Protein AF-A0A4Z2FHJ2-F1 (afdb_monomer_lite)

Radius of gyration: 17.01 Å; chains: 1; bounding box: 65×27×34 Å

Foldseek 3Di:
DQEVCQQQNDADLVVLRARPGHPDVVVNVVSLVVVLVVLVPDPDPAAEAEYAAACADPDDSGHRVSCVPRPVVSCVVSVHQEYEYHSPQDWDWDDDPVDPDGYTYGYDDDDPPDDDDDDDDD

pLDDT: mean 73.6, std 20.4, range [28.83, 95.5]

Sequence (122 aa):
MLDTILLCGNSNDFVDEKPRGPLRALDANRQLAWLQERLARSKADFLLVAGHYPVWSVSEHGPTHCLLRRLRPLLIKHNATAYLCGHDHNLQKVFSAADSWAGLTATIRVMEDGREEEGRRG

Structure (mmCIF, N/CA/C/O backbone):
data_AF-A0A4Z2FHJ2-F1
#
_entry.id   AF-A0A4Z2FHJ2-F1
#
loop_
_atom_site.group_PDB
_atom_site.id
_atom_site.type_symbol
_atom_site.label_atom_id
_atom_site.label_alt_id
_atom_site.label_comp_id
_atom_site.label_asym_id
_atom_site.label_entity_id
_atom_site.label_seq_id
_atom_site.pdbx_PDB_ins_code
_atom_site.Cartn_x
_atom_site.Cartn_y
_atom_site.Cartn_z
_atom_site.occupancy
_atom_site.B_iso_or_equiv
_atom_site.auth_seq_id
_atom_site.auth_comp_id
_atom_site.auth_asym_id
_atom_site.auth_atom_id
_atom_site.pdbx_PDB_model_num
ATOM 1 N N . MET A 1 1 ? 1.305 -11.204 2.336 1.00 70.81 1 MET A N 1
ATOM 2 C CA . MET A 1 1 ? 1.988 -9.923 2.048 1.00 70.81 1 MET A CA 1
ATOM 3 C C . MET A 1 1 ? 1.432 -9.395 0.733 1.00 70.81 1 MET A C 1
ATOM 5 O O . MET A 1 1 ? 1.062 -10.226 -0.087 1.00 70.81 1 MET A O 1
ATOM 9 N N . LEU A 1 2 ? 1.275 -8.079 0.567 1.00 89.69 2 LEU A N 1
ATOM 10 C CA . LEU A 1 2 ? 0.720 -7.505 -0.661 1.00 89.69 2 LEU A CA 1
ATOM 11 C C . LEU A 1 2 ? 1.768 -7.561 -1.776 1.00 89.69 2 LEU A C 1
ATOM 13 O O . LEU A 1 2 ? 2.819 -6.936 -1.658 1.00 89.69 2 LEU A O 1
ATOM 17 N N . ASP A 1 3 ? 1.477 -8.270 -2.860 1.00 90.19 3 ASP A N 1
ATOM 18 C CA . ASP A 1 3 ? 2.353 -8.306 -4.027 1.00 90.19 3 ASP A CA 1
ATOM 19 C C . ASP A 1 3 ? 2.123 -7.056 -4.888 1.00 90.19 3 ASP A C 1
ATOM 21 O O . ASP A 1 3 ? 1.183 -6.969 -5.685 1.00 90.19 3 ASP A O 1
ATOM 25 N N . THR A 1 4 ? 2.972 -6.048 -4.697 1.00 88.25 4 THR A N 1
ATOM 26 C CA . THR A 1 4 ? 2.886 -4.781 -5.429 1.00 88.25 4 THR A CA 1
ATOM 27 C C . THR A 1 4 ? 3.345 -4.901 -6.883 1.00 88.25 4 THR A C 1
ATOM 29 O O . THR A 1 4 ? 2.903 -4.094 -7.701 1.00 88.25 4 THR A O 1
ATOM 32 N N . ILE A 1 5 ? 4.144 -5.918 -7.227 1.00 88.38 5 ILE A N 1
ATOM 33 C CA . ILE A 1 5 ? 4.559 -6.219 -8.606 1.00 88.38 5 ILE A CA 1
ATOM 34 C C . ILE A 1 5 ? 3.368 -6.789 -9.373 1.00 88.38 5 ILE A C 1
ATOM 36 O O . ILE A 1 5 ? 3.048 -6.328 -10.468 1.00 88.38 5 ILE A O 1
ATOM 40 N N . LEU A 1 6 ? 2.614 -7.706 -8.764 1.00 90.31 6 LEU A N 1
ATOM 41 C CA . LEU A 1 6 ? 1.356 -8.191 -9.332 1.00 90.31 6 LEU A CA 1
ATOM 42 C C . LEU A 1 6 ? 0.342 -7.051 -9.521 1.00 90.31 6 LEU A C 1
ATOM 44 O O . LEU A 1 6 ? -0.404 -7.047 -10.498 1.00 90.31 6 LEU A O 1
ATOM 48 N N . LEU A 1 7 ? 0.297 -6.070 -8.609 1.00 88.25 7 LEU A N 1
ATOM 49 C CA . LEU A 1 7 ? -0.642 -4.945 -8.707 1.00 88.25 7 LEU A CA 1
ATOM 50 C C . LEU A 1 7 ? -0.271 -3.907 -9.763 1.00 88.25 7 LEU A C 1
ATOM 52 O O . LEU A 1 7 ? -1.178 -3.347 -10.388 1.00 88.25 7 LEU A O 1
ATOM 56 N N . CYS A 1 8 ? 1.016 -3.604 -9.905 1.00 88.12 8 CYS A N 1
ATOM 57 C CA . CYS A 1 8 ? 1.476 -2.434 -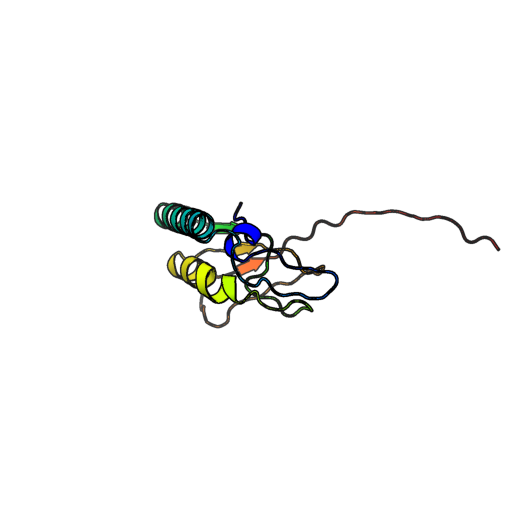10.646 1.00 88.12 8 CYS A CA 1
ATOM 58 C C . CYS A 1 8 ? 2.389 -2.759 -11.824 1.00 88.12 8 CYS A C 1
ATOM 60 O O . CYS A 1 8 ? 2.639 -1.868 -12.631 1.00 88.12 8 CYS A O 1
ATOM 62 N N . GLY A 1 9 ? 2.786 -4.018 -11.985 1.00 85.94 9 GLY A N 1
ATOM 63 C CA . GLY A 1 9 ? 3.795 -4.436 -12.947 1.00 85.94 9 GLY A CA 1
ATOM 64 C C . GLY A 1 9 ? 5.190 -4.387 -12.347 1.00 85.94 9 GLY A C 1
ATOM 65 O O . GLY A 1 9 ? 5.384 -3.863 -11.253 1.00 85.94 9 GLY A O 1
ATOM 66 N N . ASN A 1 10 ? 6.146 -4.945 -13.082 1.00 82.69 10 ASN A N 1
ATOM 67 C CA . ASN A 1 10 ? 7.548 -4.885 -12.704 1.00 82.69 10 ASN A CA 1
ATOM 68 C C . ASN A 1 10 ? 8.138 -3.501 -13.025 1.00 82.69 10 ASN A C 1
ATOM 70 O O . ASN A 1 10 ? 7.712 -2.854 -13.987 1.00 82.69 10 ASN A O 1
ATOM 74 N N . SER A 1 11 ? 9.103 -3.080 -12.220 1.00 76.19 11 SER A N 1
ATOM 75 C CA . SER A 1 11 ? 10.018 -1.965 -12.469 1.00 76.19 11 SER A CA 1
ATOM 76 C C . SER A 1 11 ? 11.369 -2.535 -12.880 1.00 76.19 11 SER A C 1
ATOM 78 O O . SER A 1 11 ? 11.682 -3.688 -12.585 1.00 76.19 11 SER A O 1
ATOM 80 N N . ASN A 1 12 ? 12.169 -1.742 -13.584 1.00 71.06 12 ASN A N 1
ATOM 81 C CA . ASN A 1 12 ? 13.581 -2.050 -13.747 1.00 71.06 12 ASN A CA 1
ATOM 82 C C . ASN A 1 12 ? 14.391 -1.007 -12.985 1.00 71.06 12 ASN A C 1
ATOM 84 O O . ASN A 1 12 ? 14.554 0.127 -13.439 1.00 71.06 12 ASN A O 1
ATOM 88 N N . ASP A 1 13 ? 14.883 -1.435 -11.831 1.00 64.56 13 ASP A N 1
ATOM 89 C CA . ASP A 1 13 ? 15.542 -0.598 -10.833 1.00 64.56 13 ASP A CA 1
ATOM 90 C C . ASP A 1 13 ? 16.917 -0.109 -11.327 1.00 64.56 13 ASP A C 1
ATOM 92 O O . ASP A 1 13 ? 17.414 0.911 -10.869 1.00 64.56 13 ASP A O 1
ATOM 96 N N . PHE A 1 14 ? 17.508 -0.766 -12.335 1.00 62.94 14 PHE A N 1
ATOM 97 C CA . PHE A 1 14 ? 18.779 -0.345 -12.940 1.00 62.94 14 PHE A CA 1
ATOM 98 C C . PHE A 1 14 ? 18.641 0.814 -13.938 1.00 62.94 14 PHE A C 1
ATOM 100 O O . PHE A 1 14 ? 19.649 1.373 -14.367 1.00 62.94 14 PHE A O 1
ATOM 107 N N . VAL A 1 15 ? 17.416 1.139 -14.362 1.00 63.81 15 VAL A N 1
ATOM 108 C CA . VAL A 1 15 ? 17.138 2.197 -15.353 1.00 63.81 15 VAL A CA 1
ATOM 109 C C . VAL A 1 15 ? 16.012 3.138 -14.914 1.00 63.81 15 VAL A C 1
ATOM 111 O O . VAL A 1 15 ? 15.447 3.841 -15.751 1.00 63.81 15 VAL A O 1
ATOM 114 N N . ASP A 1 16 ? 15.654 3.126 -13.626 1.00 64.62 16 ASP A N 1
ATOM 115 C CA . ASP A 1 16 ? 14.570 3.936 -13.050 1.00 64.62 16 ASP A CA 1
ATOM 116 C C . ASP A 1 16 ? 13.215 3.780 -13.768 1.00 64.62 16 ASP A C 1
ATOM 118 O O . ASP A 1 16 ? 12.395 4.706 -13.841 1.00 64.62 16 ASP A O 1
ATOM 122 N N . GLU A 1 17 ? 12.946 2.598 -14.332 1.00 73.44 17 GLU A N 1
ATOM 123 C CA . GLU A 1 17 ? 11.710 2.373 -15.073 1.00 73.44 17 GLU A CA 1
ATOM 124 C C 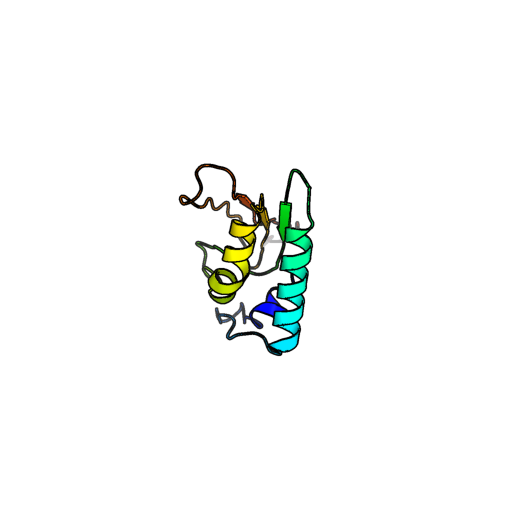. GLU A 1 17 ? 10.527 2.191 -14.121 1.00 73.44 17 GLU A C 1
ATOM 126 O O . GLU A 1 17 ? 10.441 1.224 -13.361 1.00 73.44 17 GLU A O 1
ATOM 131 N N . LYS A 1 18 ? 9.548 3.094 -14.229 1.00 73.75 18 LYS A N 1
ATOM 132 C CA . LYS A 1 18 ? 8.317 3.014 -13.442 1.00 73.75 18 LYS A CA 1
ATOM 133 C C . LYS A 1 18 ? 7.402 1.882 -13.930 1.00 73.75 18 LYS A C 1
ATOM 135 O O . LYS A 1 18 ? 7.230 1.716 -15.141 1.00 73.75 18 LYS A O 1
ATOM 140 N N . PRO A 1 19 ? 6.703 1.185 -13.014 1.00 81.31 19 PRO A N 1
ATOM 141 C CA . PRO A 1 19 ? 5.755 0.144 -13.388 1.00 81.31 19 PRO A CA 1
ATOM 142 C C . PRO A 1 19 ? 4.654 0.671 -14.319 1.00 81.31 19 PRO A C 1
ATOM 144 O O . PRO A 1 19 ? 3.955 1.640 -13.999 1.00 81.31 19 PRO A O 1
ATOM 147 N N . ARG A 1 20 ? 4.472 0.016 -15.474 1.00 80.88 20 ARG A N 1
ATOM 148 C CA . ARG A 1 20 ? 3.497 0.422 -16.508 1.00 80.88 20 ARG A CA 1
ATOM 149 C C . ARG A 1 20 ? 2.083 -0.130 -16.283 1.00 80.88 20 ARG A C 1
ATOM 151 O O . ARG A 1 20 ? 1.161 0.231 -17.011 1.00 80.88 20 ARG A O 1
ATOM 158 N N . GLY A 1 21 ? 1.893 -0.976 -15.273 1.00 83.00 21 GLY A N 1
ATOM 159 C CA . GLY A 1 21 ? 0.631 -1.646 -14.968 1.00 83.00 21 GLY A CA 1
ATOM 160 C C . GLY A 1 21 ? 0.783 -3.164 -14.824 1.00 83.00 21 GLY A C 1
ATOM 161 O O . GLY A 1 21 ? 1.805 -3.734 -15.204 1.00 83.00 21 GLY A O 1
ATOM 162 N N . PRO A 1 22 ? -0.231 -3.841 -14.261 1.00 89.06 22 PRO A N 1
ATOM 163 C CA . PRO A 1 22 ? -0.168 -5.274 -14.001 1.00 89.06 22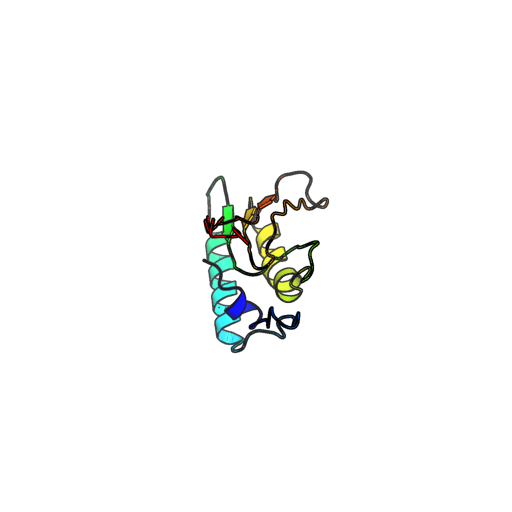 PRO A CA 1
ATOM 164 C C . PRO A 1 22 ? -0.098 -6.088 -15.299 1.00 89.06 22 PRO A C 1
ATOM 166 O O . PRO A 1 22 ? -0.860 -5.831 -16.229 1.00 89.06 22 PRO A O 1
ATOM 169 N N . LEU A 1 23 ? 0.726 -7.145 -15.314 1.00 85.75 23 LEU A N 1
ATOM 170 C CA . LEU A 1 23 ? 0.784 -8.110 -16.427 1.00 85.75 23 LEU A CA 1
ATOM 171 C C . LEU A 1 23 ? -0.581 -8.764 -16.688 1.00 85.75 23 LEU A C 1
ATOM 173 O O . LEU A 1 23 ? -0.959 -9.016 -17.829 1.00 85.75 23 LEU A O 1
ATOM 177 N N . ARG A 1 24 ? -1.335 -9.037 -15.615 1.00 90.06 24 ARG A N 1
ATOM 178 C CA . ARG A 1 24 ? -2.679 -9.620 -15.666 1.00 90.06 24 ARG A CA 1
ATOM 179 C C . ARG A 1 24 ? -3.621 -8.826 -14.772 1.00 90.06 24 ARG A C 1
ATOM 181 O O . ARG A 1 24 ? -3.634 -8.986 -13.553 1.00 90.06 24 ARG A O 1
ATOM 188 N N . ALA A 1 25 ? -4.458 -7.992 -15.389 1.00 88.94 25 ALA A N 1
ATOM 189 C CA . ALA A 1 25 ? -5.413 -7.150 -14.667 1.00 88.94 25 ALA A CA 1
ATOM 190 C C . ALA A 1 25 ? -6.382 -7.958 -13.781 1.00 88.94 25 ALA A C 1
ATOM 192 O O . ALA A 1 25 ? -6.751 -7.501 -12.701 1.00 88.94 25 ALA A O 1
ATOM 193 N N . LEU A 1 26 ? -6.762 -9.170 -14.205 1.00 92.25 26 LEU A N 1
ATOM 194 C CA . LEU A 1 26 ? -7.643 -10.052 -13.435 1.00 92.25 26 LEU A CA 1
ATOM 195 C C . LEU A 1 26 ? -7.036 -10.424 -12.077 1.00 92.25 26 LEU A C 1
ATOM 197 O O . LEU A 1 26 ? -7.701 -10.287 -11.052 1.00 92.25 26 LEU A O 1
ATOM 201 N N . ASP A 1 27 ? -5.775 -10.851 -12.059 1.00 93.25 27 ASP A N 1
ATOM 202 C CA . ASP A 1 27 ? -5.101 -11.278 -10.830 1.00 93.25 27 ASP A CA 1
ATOM 203 C C . ASP A 1 27 ? -4.822 -10.076 -9.921 1.00 93.25 27 ASP A C 1
ATOM 205 O O . ASP A 1 27 ? -5.076 -10.123 -8.716 1.00 93.25 27 ASP A O 1
ATOM 209 N N . ALA A 1 28 ? -4.441 -8.942 -10.515 1.00 91.75 28 ALA A N 1
ATOM 210 C CA . ALA A 1 28 ? -4.292 -7.684 -9.796 1.00 91.75 28 ALA A CA 1
ATOM 211 C C . ALA A 1 28 ? -5.605 -7.216 -9.141 1.00 91.75 28 ALA A C 1
ATOM 213 O O . ALA A 1 28 ? -5.591 -6.664 -8.041 1.00 91.75 28 ALA A O 1
ATOM 214 N N . ASN A 1 29 ? -6.748 -7.400 -9.804 1.00 92.69 29 ASN A N 1
ATOM 215 C CA . ASN A 1 29 ? -8.056 -7.059 -9.244 1.00 92.69 29 ASN A CA 1
ATOM 216 C C . ASN A 1 29 ? -8.490 -8.047 -8.159 1.00 92.69 29 ASN A C 1
ATOM 218 O O . ASN A 1 29 ? -9.032 -7.618 -7.144 1.00 92.69 29 ASN A O 1
ATOM 222 N N . ARG A 1 30 ? -8.198 -9.342 -8.321 1.00 95.19 30 ARG A N 1
ATOM 223 C CA . ARG A 1 30 ? -8.451 -10.358 -7.288 1.00 95.19 30 ARG A CA 1
ATOM 224 C C . ARG A 1 30 ? -7.689 -10.058 -6.003 1.00 95.19 30 ARG A C 1
ATOM 226 O O . ARG A 1 30 ? -8.291 -10.077 -4.934 1.00 95.19 30 ARG A O 1
ATOM 233 N N . GLN A 1 31 ? -6.403 -9.718 -6.098 1.00 94.44 31 GLN A N 1
ATOM 234 C CA . GLN A 1 31 ? -5.612 -9.358 -4.920 1.00 94.44 31 GLN A CA 1
ATOM 235 C C . GLN A 1 31 ? -6.137 -8.079 -4.246 1.00 94.44 31 GLN A C 1
ATOM 237 O O . GLN A 1 31 ? -6.182 -8.008 -3.019 1.00 94.44 31 GLN A O 1
ATOM 242 N N . LEU A 1 32 ? -6.573 -7.082 -5.024 1.00 93.06 32 LEU A N 1
ATOM 243 C CA . LEU A 1 32 ? -7.137 -5.851 -4.466 1.00 93.06 32 LEU A CA 1
ATOM 244 C C . LEU A 1 32 ? -8.480 -6.100 -3.759 1.00 93.06 32 LEU A C 1
ATOM 246 O O . LEU A 1 32 ? -8.697 -5.586 -2.663 1.00 93.06 32 LEU A O 1
ATOM 250 N N . ALA A 1 33 ? -9.351 -6.922 -4.350 1.00 95.06 33 ALA A N 1
ATOM 251 C CA . ALA A 1 33 ? -10.617 -7.322 -3.742 1.00 95.06 33 ALA A CA 1
ATOM 252 C C . ALA A 1 33 ? -10.393 -8.122 -2.450 1.00 95.06 33 ALA A C 1
ATOM 254 O O . ALA A 1 33 ? -11.025 -7.836 -1.434 1.00 95.06 33 ALA A O 1
ATOM 255 N N . TRP A 1 34 ? -9.438 -9.059 -2.467 1.00 95.50 34 TRP A N 1
ATOM 256 C CA . TRP A 1 34 ? -9.006 -9.782 -1.273 1.00 95.50 34 TRP A CA 1
ATOM 257 C C . TRP A 1 34 ? -8.541 -8.814 -0.181 1.00 95.50 34 TRP A C 1
ATOM 259 O O . TRP A 1 34 ? -9.033 -8.884 0.942 1.00 95.50 34 TRP A O 1
ATOM 269 N N . LEU A 1 35 ? -7.660 -7.859 -0.500 1.00 94.81 35 LEU A N 1
ATOM 270 C CA . LEU A 1 35 ? -7.171 -6.884 0.478 1.00 94.81 35 LEU A CA 1
ATOM 271 C C . LEU A 1 35 ? -8.320 -6.067 1.081 1.00 94.81 35 LEU A C 1
ATOM 273 O O . LEU A 1 35 ? -8.398 -5.930 2.300 1.00 94.81 35 LEU A O 1
ATOM 277 N N . GLN A 1 36 ? -9.219 -5.553 0.240 1.00 94.50 36 GLN A N 1
ATOM 278 C CA . GLN A 1 36 ? -10.373 -4.776 0.686 1.00 94.50 36 GLN A CA 1
ATOM 279 C C . GLN A 1 36 ? -11.258 -5.584 1.645 1.00 94.50 36 GLN A C 1
ATOM 281 O O . GLN A 1 36 ? -11.681 -5.065 2.675 1.00 94.50 36 GLN A O 1
ATOM 286 N N . GLU A 1 37 ? -11.508 -6.859 1.347 1.00 95.38 37 GLU A N 1
ATOM 287 C CA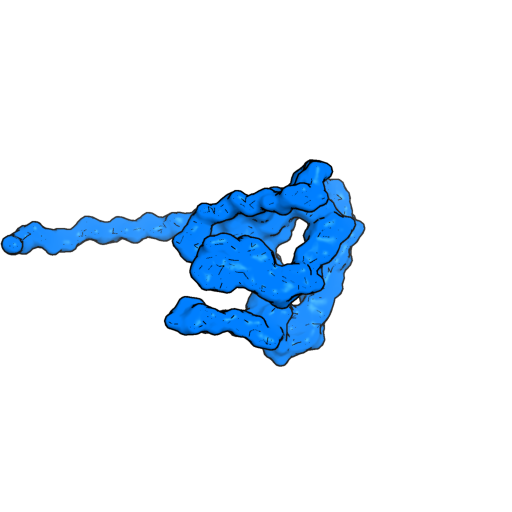 . GLU A 1 37 ? -12.271 -7.741 2.228 1.00 95.38 37 GLU A CA 1
ATOM 288 C C . GLU A 1 37 ? -11.564 -7.963 3.574 1.00 95.38 37 GLU A C 1
ATOM 290 O O . GLU A 1 37 ? -12.199 -7.889 4.629 1.00 95.38 37 GLU A O 1
ATOM 295 N N . ARG A 1 38 ? -10.248 -8.213 3.561 1.00 94.62 38 ARG A N 1
ATOM 296 C CA . ARG A 1 38 ? -9.465 -8.417 4.791 1.00 94.62 38 ARG A CA 1
ATOM 297 C C . ARG A 1 38 ? -9.464 -7.175 5.676 1.00 94.62 38 ARG A C 1
ATOM 299 O O . ARG A 1 38 ? -9.651 -7.307 6.883 1.00 94.62 38 ARG A O 1
ATOM 306 N N . LEU A 1 39 ? -9.297 -5.992 5.085 1.00 92.44 39 LEU A N 1
ATOM 307 C CA . LEU A 1 39 ? -9.338 -4.723 5.811 1.00 92.44 39 LEU A CA 1
ATOM 308 C C . LEU A 1 39 ? -10.740 -4.434 6.365 1.00 92.44 39 LEU A C 1
ATOM 310 O O . LEU A 1 39 ? -10.866 -4.050 7.522 1.00 92.44 39 LEU A O 1
ATOM 314 N N . ALA A 1 40 ? -11.798 -4.688 5.588 1.00 93.62 40 ALA A N 1
ATOM 315 C CA . ALA A 1 40 ? -13.181 -4.459 6.015 1.00 93.62 40 ALA A CA 1
ATOM 316 C C . ALA A 1 40 ? -13.630 -5.365 7.173 1.00 93.62 40 ALA A C 1
ATOM 318 O O . ALA A 1 40 ? -14.470 -4.967 7.976 1.00 93.62 40 ALA A O 1
ATOM 319 N N . ARG A 1 41 ? -13.100 -6.591 7.253 1.00 94.88 41 ARG A N 1
ATOM 320 C CA . ARG A 1 41 ? -13.438 -7.558 8.311 1.00 94.88 41 ARG A CA 1
ATOM 321 C C . ARG A 1 41 ? -12.588 -7.403 9.574 1.00 94.88 41 ARG A C 1
ATOM 323 O O . ARG A 1 41 ? -12.892 -8.047 10.578 1.00 94.88 41 ARG A O 1
ATOM 330 N N . SER A 1 42 ? -11.510 -6.622 9.526 1.00 91.69 42 SER A N 1
ATOM 331 C CA . SER A 1 42 ? -10.593 -6.495 10.656 1.00 91.69 42 SER A CA 1
ATOM 332 C C . SER A 1 42 ? -11.213 -5.690 11.797 1.00 91.69 42 SER A C 1
ATOM 334 O O . SER A 1 42 ? -11.866 -4.675 11.575 1.00 91.69 42 SER A O 1
ATOM 336 N N . LYS A 1 43 ? -10.967 -6.142 13.028 1.00 92.56 43 LYS A N 1
ATOM 337 C CA . LYS A 1 43 ? -11.290 -5.433 14.278 1.00 92.56 43 LYS A CA 1
ATOM 338 C C . LYS A 1 43 ? -10.037 -5.162 15.119 1.00 92.56 43 LYS A C 1
ATOM 340 O O . LYS A 1 43 ? -10.146 -4.947 16.317 1.00 92.56 43 LYS A O 1
ATOM 345 N N . ALA A 1 44 ? -8.857 -5.292 14.514 1.00 90.81 44 ALA A N 1
ATOM 346 C CA . ALA A 1 44 ? -7.593 -5.119 15.213 1.00 90.81 44 ALA A CA 1
ATOM 347 C C . ALA A 1 44 ? -7.379 -3.653 15.604 1.00 90.81 44 ALA A C 1
ATOM 349 O O . ALA A 1 44 ? -7.702 -2.759 14.823 1.00 90.81 44 ALA A O 1
ATOM 350 N N . ASP A 1 45 ? -6.764 -3.427 16.765 1.00 88.75 45 ASP A N 1
ATOM 351 C CA . ASP A 1 45 ? -6.390 -2.083 17.227 1.00 88.75 45 ASP A CA 1
ATOM 352 C C . ASP A 1 45 ? -5.326 -1.438 16.326 1.00 88.75 45 ASP A C 1
ATOM 354 O O . ASP A 1 45 ? -5.271 -0.217 16.187 1.00 88.75 45 ASP A O 1
ATOM 358 N N . PHE A 1 46 ? -4.502 -2.270 15.677 1.00 86.75 46 PHE A N 1
ATOM 359 C CA . PHE A 1 46 ? -3.488 -1.840 14.721 1.00 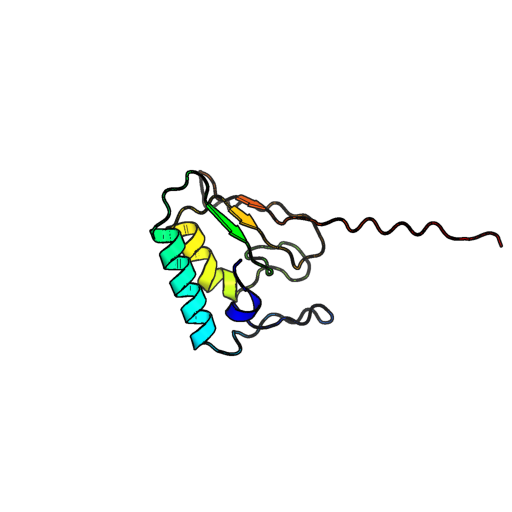86.75 46 PHE A CA 1
ATOM 360 C C . PHE A 1 46 ? -3.603 -2.596 13.398 1.00 86.75 46 PHE A C 1
ATOM 362 O O . PHE A 1 46 ? -3.639 -3.828 13.355 1.00 86.75 46 PHE A O 1
ATOM 369 N N . LEU A 1 47 ? -3.609 -1.844 12.298 1.00 90.19 47 LEU A N 1
ATOM 370 C CA . LEU A 1 47 ? -3.682 -2.357 10.934 1.00 90.19 47 LEU A CA 1
ATOM 371 C C . LEU A 1 47 ? -2.400 -2.018 10.176 1.00 90.19 47 LEU A C 1
ATOM 373 O O . LEU A 1 47 ? -2.188 -0.882 9.756 1.00 90.19 47 LEU A O 1
ATOM 377 N N . LEU A 1 48 ? -1.553 -3.028 9.989 1.00 89.75 48 LEU A N 1
ATOM 378 C CA . LEU A 1 48 ? -0.307 -2.918 9.235 1.00 89.75 48 LEU A CA 1
ATOM 379 C C . LEU A 1 48 ? -0.473 -3.584 7.866 1.00 89.75 48 LEU A C 1
ATOM 381 O O . LEU A 1 48 ? -0.880 -4.743 7.772 1.00 89.75 48 LEU A O 1
ATOM 385 N N . VAL A 1 49 ? -0.132 -2.864 6.802 1.00 91.38 49 VAL A N 1
ATOM 386 C CA . VAL A 1 49 ? -0.105 -3.376 5.428 1.00 91.38 49 VAL A CA 1
ATOM 387 C C . VAL A 1 49 ? 1.326 -3.298 4.920 1.00 91.38 49 VAL A C 1
ATOM 389 O O . VAL A 1 49 ? 1.976 -2.277 5.090 1.00 91.38 49 VAL A O 1
ATOM 392 N N . ALA A 1 50 ? 1.827 -4.357 4.289 1.00 89.75 50 ALA A N 1
ATOM 393 C CA . ALA A 1 50 ? 3.189 -4.390 3.761 1.00 89.75 50 ALA A CA 1
ATOM 394 C C . ALA A 1 50 ? 3.208 -4.830 2.296 1.00 89.75 50 ALA A C 1
ATOM 396 O O . ALA A 1 50 ? 2.504 -5.783 1.938 1.00 89.75 50 ALA A O 1
ATOM 397 N N . GLY A 1 51 ? 4.023 -4.158 1.486 1.00 89.06 51 GLY A N 1
ATOM 398 C CA . GLY A 1 51 ? 4.278 -4.459 0.077 1.00 89.06 51 GLY A CA 1
ATOM 399 C C . GLY A 1 51 ? 5.693 -4.045 -0.331 1.00 89.06 51 GLY A C 1
ATOM 400 O O . GLY A 1 51 ? 6.402 -3.447 0.465 1.00 89.06 51 GLY A O 1
ATOM 401 N N . HIS A 1 52 ? 6.136 -4.374 -1.544 1.00 88.50 52 HIS A N 1
ATOM 402 C CA . HIS A 1 52 ? 7.503 -4.047 -1.968 1.00 88.50 52 HIS A CA 1
ATOM 403 C C . HIS A 1 52 ? 7.635 -2.567 -2.364 1.00 88.50 52 HIS A C 1
ATOM 405 O O . HIS A 1 52 ? 8.472 -1.857 -1.815 1.00 88.50 52 HIS A O 1
ATOM 411 N N . TYR A 1 53 ? 6.753 -2.074 -3.239 1.00 86.62 53 TYR A N 1
ATOM 412 C CA . TYR A 1 53 ? 6.834 -0.711 -3.769 1.00 86.62 53 TYR A CA 1
ATOM 413 C C . TYR A 1 53 ? 6.305 0.366 -2.809 1.00 86.62 53 TYR A C 1
ATOM 415 O O . TYR A 1 53 ? 5.292 0.146 -2.124 1.00 86.62 53 TYR A O 1
ATOM 423 N N . PRO A 1 54 ? 6.915 1.566 -2.804 1.00 83.00 54 PRO A N 1
ATOM 424 C CA . PRO A 1 54 ? 6.471 2.679 -1.984 1.00 83.00 54 PRO A CA 1
ATOM 425 C C . PRO A 1 54 ? 5.191 3.327 -2.526 1.00 83.00 54 PRO A C 1
ATOM 427 O O . PRO A 1 54 ? 5.072 3.648 -3.713 1.00 83.00 54 PRO A O 1
ATOM 430 N N . VAL A 1 55 ? 4.225 3.575 -1.630 1.00 80.75 55 VAL A N 1
ATOM 431 C CA . VAL A 1 55 ? 3.077 4.462 -1.913 1.00 80.75 55 VAL A CA 1
ATOM 432 C C . VAL A 1 55 ? 3.562 5.910 -1.982 1.00 80.75 55 VAL A C 1
ATOM 434 O O . VAL A 1 55 ? 3.183 6.648 -2.889 1.00 80.75 55 VAL A O 1
ATOM 437 N N . TRP A 1 56 ? 4.430 6.285 -1.040 1.00 73.75 56 TRP A N 1
ATOM 438 C CA . TRP A 1 56 ? 5.108 7.571 -0.968 1.00 73.75 56 TRP A CA 1
ATOM 439 C C . TRP A 1 56 ? 6.608 7.335 -0.847 1.00 73.75 56 TRP A C 1
ATOM 441 O O . TRP A 1 56 ? 7.023 6.515 -0.034 1.00 73.75 56 TRP A O 1
ATOM 451 N N . SER A 1 57 ? 7.394 8.079 -1.616 1.00 67.94 57 SER A N 1
ATOM 452 C CA . SER A 1 57 ? 8.841 8.176 -1.449 1.00 67.94 57 SER A CA 1
ATOM 453 C C . SER A 1 57 ? 9.302 9.555 -1.898 1.00 67.94 57 SER A C 1
ATOM 455 O O . SER A 1 57 ? 8.774 10.088 -2.879 1.00 67.94 57 SER A O 1
ATOM 457 N N . VAL A 1 58 ? 10.259 10.129 -1.169 1.00 61.66 58 VAL A N 1
ATOM 458 C CA . VAL A 1 58 ? 10.992 11.342 -1.568 1.00 61.66 58 VAL A CA 1
ATOM 459 C C . VAL A 1 58 ? 12.366 11.019 -2.173 1.00 61.66 58 VAL A C 1
ATOM 461 O O . VAL A 1 58 ? 13.195 11.915 -2.306 1.00 61.66 58 VAL A O 1
ATOM 464 N N . SER A 1 59 ? 12.622 9.752 -2.515 1.00 59.50 59 SER A N 1
ATOM 465 C CA . SER A 1 59 ? 13.884 9.287 -3.102 1.00 59.50 59 SER A CA 1
ATOM 466 C C . SER A 1 59 ? 13.804 9.120 -4.627 1.00 59.50 59 SER A C 1
ATOM 468 O O . SER A 1 59 ? 12.841 9.558 -5.254 1.00 59.50 59 SER A O 1
ATOM 470 N N . GLU A 1 60 ? 14.845 8.531 -5.213 1.00 57.97 60 GLU A N 1
ATOM 471 C CA . GLU A 1 60 ? 15.136 8.446 -6.647 1.00 57.97 60 GLU A CA 1
ATOM 472 C C . GLU A 1 60 ? 13.977 7.886 -7.484 1.00 57.97 60 GLU A C 1
ATOM 474 O O . GLU A 1 60 ? 13.619 8.475 -8.506 1.00 57.97 60 GLU A O 1
ATOM 479 N N . HIS A 1 61 ? 13.286 6.847 -7.005 1.00 59.50 61 HIS A N 1
ATOM 480 C CA . HIS A 1 61 ? 12.156 6.256 -7.731 1.00 59.50 61 HIS A CA 1
ATOM 481 C C . HIS A 1 61 ? 10.832 7.026 -7.539 1.00 59.50 61 HIS A C 1
ATOM 483 O O . HIS A 1 61 ? 9.926 6.982 -8.389 1.00 59.50 61 HIS A O 1
ATOM 489 N N . GLY A 1 62 ? 10.722 7.806 -6.459 1.00 66.31 62 GLY A N 1
ATOM 490 C CA . GLY A 1 62 ? 9.537 8.586 -6.115 1.00 66.31 62 GLY A CA 1
ATOM 491 C C . GLY A 1 62 ? 8.283 7.729 -5.860 1.00 66.31 62 GLY A C 1
ATOM 492 O O . GLY A 1 62 ? 8.348 6.514 -5.679 1.00 66.31 62 GLY A O 1
ATOM 493 N N . PRO A 1 63 ? 7.086 8.337 -5.804 1.00 74.06 63 PRO A N 1
ATOM 494 C CA . PRO A 1 63 ? 5.867 7.600 -5.493 1.00 74.06 63 PRO A CA 1
ATOM 495 C C . PRO A 1 63 ? 5.399 6.708 -6.652 1.00 74.06 63 PRO A C 1
ATOM 497 O O . PRO A 1 63 ? 5.319 7.130 -7.812 1.00 74.06 63 PRO A O 1
ATOM 500 N N . THR A 1 64 ? 4.949 5.494 -6.322 1.00 82.56 64 THR A N 1
ATOM 501 C CA . THR A 1 64 ? 4.354 4.580 -7.304 1.00 82.56 64 THR A CA 1
ATOM 502 C C . THR A 1 64 ? 2.921 5.009 -7.629 1.00 82.56 64 THR A C 1
ATOM 504 O O . THR A 1 64 ? 1.977 4.716 -6.889 1.00 82.56 64 THR A O 1
ATOM 507 N N . HIS A 1 65 ? 2.712 5.675 -8.771 1.00 84.19 65 HIS A N 1
ATOM 508 C CA . HIS A 1 65 ? 1.396 6.207 -9.174 1.00 84.19 65 HIS A CA 1
ATOM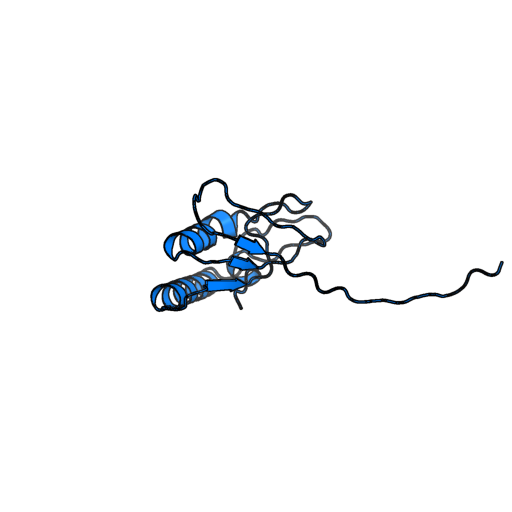 509 C C . HIS A 1 65 ? 0.262 5.171 -9.176 1.00 84.19 65 HIS A C 1
ATOM 511 O O . HIS A 1 65 ? -0.882 5.498 -8.855 1.00 84.19 65 HIS A O 1
ATOM 517 N N . CYS A 1 66 ? 0.560 3.920 -9.528 1.00 86.94 66 CYS A N 1
ATOM 518 C CA . CYS A 1 66 ? -0.412 2.833 -9.462 1.00 86.94 66 CYS A CA 1
ATOM 519 C C . CYS A 1 66 ? -0.925 2.606 -8.025 1.00 86.94 66 CYS A C 1
ATOM 521 O O . CYS A 1 66 ? -2.138 2.507 -7.815 1.00 86.94 66 CYS A O 1
ATOM 523 N N . LEU A 1 67 ? -0.034 2.605 -7.028 1.00 87.25 67 LEU A N 1
ATOM 524 C CA . LEU A 1 67 ? -0.399 2.440 -5.620 1.00 87.25 67 LEU A CA 1
ATOM 525 C C . LEU A 1 67 ? -1.099 3.677 -5.053 1.00 87.25 67 LEU A C 1
ATOM 527 O O . LEU A 1 67 ? -2.061 3.532 -4.298 1.00 87.25 67 LEU A O 1
ATOM 531 N N . LEU A 1 68 ? -0.708 4.881 -5.480 1.00 86.25 68 LEU A N 1
ATOM 532 C CA . LEU A 1 68 ? -1.425 6.110 -5.123 1.00 86.25 68 LEU A CA 1
ATOM 533 C C . LEU A 1 68 ? -2.895 6.085 -5.557 1.00 86.25 68 LEU A C 1
ATOM 535 O O . LEU A 1 68 ? -3.750 6.609 -4.846 1.00 86.25 68 LEU A O 1
ATOM 539 N N . ARG A 1 69 ? -3.203 5.479 -6.710 1.00 87.56 69 ARG A N 1
ATOM 540 C CA . ARG A 1 69 ? -4.582 5.384 -7.213 1.00 87.56 69 ARG A CA 1
ATOM 541 C C . ARG A 1 69 ? -5.363 4.212 -6.629 1.00 87.56 69 ARG A C 1
ATOM 543 O O . ARG A 1 69 ? -6.558 4.350 -6.404 1.00 87.56 69 ARG A O 1
ATOM 550 N N . ARG A 1 70 ? -4.723 3.056 -6.424 1.00 88.62 70 ARG A N 1
ATOM 551 C CA . ARG A 1 70 ? -5.427 1.805 -6.079 1.00 88.62 70 ARG A CA 1
ATOM 552 C C . ARG A 1 70 ? -5.349 1.440 -4.601 1.00 88.62 70 ARG A C 1
ATOM 554 O O . ARG A 1 70 ? -6.336 0.972 -4.048 1.00 88.62 70 ARG A O 1
ATOM 561 N N . LEU A 1 71 ? -4.193 1.640 -3.969 1.00 89.75 71 LEU A N 1
ATOM 562 C CA . LEU A 1 71 ? -3.935 1.194 -2.599 1.00 89.75 71 LEU A CA 1
ATOM 563 C C . LEU A 1 71 ? -4.213 2.295 -1.574 1.00 89.75 71 LEU A C 1
ATOM 565 O O . LEU A 1 71 ? -4.897 2.044 -0.585 1.00 89.75 71 LEU A O 1
ATOM 569 N N . ARG A 1 72 ? -3.745 3.525 -1.822 1.00 88.06 72 ARG A N 1
ATOM 570 C CA . ARG A 1 72 ? -3.921 4.653 -0.890 1.00 88.06 72 ARG A CA 1
ATOM 571 C C . ARG A 1 72 ? -5.386 4.871 -0.468 1.00 88.06 72 ARG A C 1
ATOM 573 O O . ARG A 1 72 ? -5.608 5.009 0.733 1.00 88.06 72 ARG A O 1
ATOM 580 N N . PRO A 1 73 ? -6.392 4.858 -1.369 1.00 89.69 73 PRO A N 1
ATOM 581 C CA . PRO A 1 73 ? -7.782 5.034 -0.948 1.00 89.69 73 PRO A CA 1
ATOM 582 C C . PRO A 1 73 ? -8.275 3.935 -0.000 1.00 89.69 73 PRO A C 1
ATOM 584 O O . PRO A 1 73 ? -9.087 4.217 0.874 1.00 89.69 73 PRO A O 1
ATOM 587 N N . LEU A 1 74 ? -7.778 2.698 -0.135 1.00 89.25 74 LEU A N 1
ATOM 588 C CA . LEU A 1 74 ? -8.139 1.596 0.762 1.00 89.25 74 LEU A CA 1
ATOM 589 C C . LEU A 1 74 ? -7.497 1.755 2.140 1.00 89.25 74 LEU A C 1
ATOM 591 O O . LEU A 1 74 ? -8.167 1.532 3.143 1.00 89.25 74 LEU A O 1
ATOM 595 N N . LEU A 1 75 ? -6.229 2.171 2.195 1.00 88.69 75 LEU A N 1
ATOM 596 C CA . LEU A 1 75 ? -5.535 2.423 3.461 1.00 88.69 75 LEU A CA 1
ATOM 597 C C . LEU A 1 75 ? -6.243 3.514 4.272 1.00 88.69 75 LEU A C 1
ATOM 599 O O . LEU A 1 75 ? -6.487 3.320 5.459 1.00 88.69 75 LEU A O 1
ATOM 603 N N . ILE A 1 76 ? -6.646 4.605 3.610 1.00 87.25 76 ILE A N 1
ATOM 604 C CA . ILE A 1 76 ? -7.400 5.702 4.234 1.00 87.25 76 ILE A CA 1
ATOM 605 C C . ILE A 1 76 ? -8.793 5.225 4.656 1.00 87.25 76 ILE A C 1
ATOM 607 O O . ILE A 1 76 ? -9.184 5.395 5.803 1.00 87.25 76 ILE A O 1
ATOM 611 N N . LYS A 1 77 ? -9.541 4.572 3.756 1.00 88.69 77 LYS A N 1
ATOM 612 C CA . LYS A 1 77 ? -10.912 4.112 4.034 1.00 88.69 77 LYS A CA 1
ATOM 613 C C . LYS A 1 77 ? -11.002 3.181 5.247 1.00 88.69 77 LYS A C 1
ATOM 615 O O . LYS A 1 77 ? -12.028 3.161 5.920 1.00 88.69 77 LYS A O 1
ATOM 620 N N . HIS A 1 78 ? -9.963 2.386 5.485 1.00 88.62 78 HIS A N 1
ATOM 621 C CA . HIS A 1 78 ? -9.922 1.393 6.555 1.00 88.62 78 HIS A CA 1
ATOM 622 C C . HIS A 1 78 ? -9.044 1.806 7.747 1.00 88.62 78 HIS A C 1
ATOM 624 O O . HIS A 1 78 ? -8.762 0.953 8.584 1.00 88.62 78 HIS A O 1
ATOM 630 N N . ASN A 1 79 ? -8.627 3.077 7.839 1.00 87.50 79 ASN A N 1
ATOM 631 C CA . ASN A 1 79 ? -7.771 3.606 8.910 1.00 87.50 79 ASN A CA 1
ATOM 632 C C . ASN A 1 79 ? -6.551 2.714 9.192 1.00 87.50 79 ASN A C 1
ATOM 634 O O . ASN A 1 79 ? -6.276 2.345 10.336 1.00 87.50 79 ASN A O 1
ATOM 638 N N . ALA A 1 80 ? -5.835 2.315 8.138 1.00 87.44 80 ALA A N 1
ATOM 639 C CA . ALA A 1 80 ? -4.628 1.523 8.301 1.00 87.44 80 ALA A CA 1
ATOM 640 C C . ALA A 1 80 ? -3.599 2.311 9.125 1.00 87.44 80 ALA A C 1
ATOM 642 O O . ALA A 1 80 ? -3.170 3.389 8.717 1.00 87.44 80 ALA A O 1
ATOM 643 N N . THR A 1 81 ? -3.183 1.748 10.262 1.00 87.38 81 THR A N 1
ATOM 644 C CA . THR A 1 81 ? -2.161 2.335 11.133 1.00 87.38 81 THR A CA 1
ATOM 645 C C . THR A 1 81 ? -0.887 2.577 10.362 1.00 87.38 81 THR A C 1
ATOM 647 O O . THR A 1 81 ? -0.299 3.645 10.508 1.00 87.38 81 THR A O 1
ATOM 650 N N . ALA A 1 82 ? -0.451 1.588 9.572 1.00 85.12 82 ALA A N 1
ATOM 651 C CA . ALA A 1 82 ? 0.738 1.767 8.776 1.00 85.12 82 ALA A CA 1
ATOM 652 C C . ALA A 1 82 ? 0.811 1.018 7.457 1.00 85.12 82 ALA A C 1
ATOM 654 O O . ALA A 1 82 ? 0.299 -0.092 7.319 1.00 85.12 82 ALA A O 1
ATOM 655 N N . TYR A 1 83 ? 1.532 1.627 6.514 1.00 86.75 83 TYR A N 1
ATOM 656 C CA . TYR A 1 83 ? 2.037 0.956 5.322 1.00 86.75 83 TYR A CA 1
ATOM 657 C C . TYR A 1 83 ? 3.553 0.793 5.409 1.00 86.75 83 TYR A C 1
ATOM 659 O O . TYR A 1 83 ? 4.264 1.746 5.713 1.00 86.75 83 TYR A O 1
ATOM 667 N N . LEU A 1 84 ? 4.043 -0.412 5.154 1.00 87.00 84 LEU A N 1
ATOM 668 C CA . LEU A 1 84 ? 5.460 -0.737 5.162 1.00 87.00 84 LEU A CA 1
ATOM 669 C C . LEU A 1 84 ? 5.888 -1.096 3.739 1.00 87.00 84 LEU A C 1
ATOM 671 O O . LEU A 1 84 ? 5.259 -1.941 3.098 1.00 87.00 84 LEU A O 1
ATOM 675 N N . CYS A 1 85 ? 6.942 -0.457 3.248 1.00 85.38 85 CYS A N 1
ATOM 676 C CA . CYS A 1 85 ? 7.504 -0.727 1.927 1.00 85.38 85 CYS A CA 1
ATOM 677 C C . CYS A 1 85 ? 9.022 -0.841 1.951 1.00 85.38 85 CYS A C 1
ATOM 679 O O . CYS A 1 85 ? 9.636 -0.636 2.993 1.00 85.38 85 CYS A O 1
ATOM 681 N N . GLY A 1 86 ? 9.600 -1.220 0.815 1.00 80.06 86 GLY A N 1
ATOM 682 C CA . GLY A 1 86 ? 11.033 -1.189 0.548 1.00 80.06 86 GLY A CA 1
ATOM 683 C C . GLY A 1 86 ? 11.277 -0.523 -0.803 1.00 80.06 86 GLY A C 1
ATOM 684 O O . GLY A 1 86 ? 10.706 0.537 -1.067 1.00 80.06 86 GLY A O 1
ATOM 685 N N . HIS A 1 87 ? 12.067 -1.193 -1.646 1.00 79.12 87 HIS A N 1
ATOM 686 C CA . HIS A 1 87 ? 12.464 -0.796 -3.003 1.00 79.12 87 HIS A CA 1
ATOM 687 C C . HIS A 1 87 ? 13.443 0.386 -3.050 1.00 79.12 87 HIS A C 1
ATOM 689 O O . HIS A 1 87 ? 14.516 0.229 -3.613 1.00 79.12 87 HIS A O 1
ATOM 695 N N . ASP A 1 88 ? 13.183 1.494 -2.356 1.00 63.91 88 ASP A N 1
ATOM 696 C CA . ASP A 1 88 ? 14.223 2.516 -2.185 1.00 63.91 88 ASP A CA 1
ATOM 697 C C . ASP A 1 88 ? 15.280 2.040 -1.177 1.00 63.91 88 ASP A C 1
ATOM 699 O O . ASP A 1 88 ? 14.954 1.626 -0.059 1.00 63.91 88 ASP A O 1
ATOM 703 N N . HIS A 1 89 ? 16.564 2.139 -1.528 1.00 74.88 89 HIS A N 1
ATOM 704 C CA . HIS A 1 89 ? 17.684 1.702 -0.682 1.00 74.88 89 HIS A CA 1
ATOM 705 C C . HIS A 1 89 ? 18.041 2.723 0.417 1.00 74.88 89 HIS A C 1
ATOM 707 O O . HIS A 1 89 ? 19.203 3.039 0.674 1.00 74.88 89 HIS A O 1
ATOM 713 N N . ASN A 1 90 ? 17.029 3.263 1.095 1.00 66.94 90 ASN A N 1
ATOM 714 C CA . ASN A 1 90 ? 17.178 4.202 2.204 1.00 66.94 90 ASN A CA 1
ATOM 715 C C . ASN A 1 90 ? 16.027 4.081 3.216 1.00 66.94 90 ASN A C 1
ATOM 717 O O . ASN A 1 90 ? 15.032 3.393 2.998 1.00 66.94 90 ASN A O 1
ATOM 721 N N . LEU A 1 91 ? 16.190 4.734 4.371 1.00 66.50 91 LEU A N 1
ATOM 722 C CA . LEU A 1 91 ? 15.181 4.750 5.427 1.00 66.50 91 LEU A CA 1
ATOM 723 C C . LEU A 1 91 ? 14.411 6.070 5.392 1.00 66.50 91 LEU A C 1
ATOM 725 O O . LEU A 1 91 ? 14.989 7.136 5.595 1.00 66.50 91 LEU A O 1
ATOM 729 N N . GLN A 1 92 ? 13.096 5.983 5.212 1.00 65.69 92 GLN A N 1
ATOM 730 C CA . GLN A 1 92 ? 12.203 7.137 5.245 1.00 65.69 92 GLN A CA 1
ATOM 731 C C . GLN A 1 92 ? 11.024 6.886 6.184 1.00 65.69 92 GLN A C 1
ATOM 733 O O . GLN A 1 92 ? 10.453 5.794 6.226 1.00 65.69 92 GLN A O 1
ATOM 738 N N . LYS A 1 93 ? 10.630 7.940 6.906 1.00 73.12 93 LYS A N 1
ATOM 739 C CA . LYS A 1 93 ? 9.371 8.004 7.649 1.00 73.12 93 LYS A CA 1
ATOM 740 C C . LYS A 1 93 ? 8.555 9.167 7.109 1.00 73.12 93 LYS A C 1
ATOM 742 O O . LYS A 1 93 ? 8.921 10.323 7.303 1.00 73.12 93 LYS A O 1
ATOM 747 N N . VAL A 1 94 ? 7.457 8.846 6.433 1.00 71.38 94 VAL A N 1
ATOM 748 C CA . VAL A 1 94 ? 6.582 9.840 5.803 1.00 71.38 94 VAL A CA 1
ATOM 749 C C . VAL A 1 94 ? 5.261 9.893 6.560 1.00 71.38 94 VAL A C 1
ATOM 751 O O . VAL A 1 94 ? 4.633 8.863 6.813 1.00 71.38 94 VAL A O 1
ATOM 754 N N . PHE A 1 95 ? 4.843 11.108 6.909 1.00 65.75 95 PHE A N 1
ATOM 755 C CA . PHE A 1 95 ? 3.546 11.390 7.515 1.00 65.75 95 PHE A CA 1
ATOM 756 C C . PHE A 1 95 ? 2.668 12.115 6.499 1.00 65.75 95 PHE A C 1
ATOM 758 O O . PHE A 1 95 ? 3.125 13.052 5.842 1.00 65.75 95 PHE A O 1
ATOM 765 N N . SER A 1 96 ? 1.407 11.702 6.363 1.00 59.50 96 SER A N 1
ATOM 766 C CA . SER A 1 96 ? 0.451 12.469 5.567 1.00 59.50 96 SER A CA 1
ATOM 767 C C . SER A 1 96 ? -0.115 13.613 6.404 1.00 59.50 96 SER A C 1
ATOM 769 O O . SER A 1 96 ? -0.691 13.381 7.461 1.00 59.50 96 SER A O 1
ATOM 771 N N . ALA A 1 97 ? 0.031 14.851 5.925 1.00 51.72 97 ALA A N 1
ATOM 772 C CA . ALA A 1 97 ? -0.532 16.038 6.576 1.00 51.72 97 ALA A CA 1
ATOM 773 C C . ALA A 1 97 ? -2.066 16.135 6.454 1.00 51.72 97 ALA A C 1
ATOM 775 O O . ALA A 1 97 ? -2.674 16.988 7.092 1.00 51.72 97 ALA A O 1
ATOM 776 N N . ALA A 1 98 ? -2.694 15.278 5.637 1.00 50.97 98 ALA A N 1
ATOM 777 C CA . ALA A 1 98 ? -4.148 15.233 5.482 1.00 50.97 98 ALA A CA 1
ATOM 778 C C . ALA A 1 98 ? -4.867 14.606 6.690 1.00 50.97 98 ALA A C 1
ATOM 780 O O . ALA A 1 98 ? -6.082 14.738 6.801 1.00 50.97 98 ALA A O 1
ATOM 781 N N . ASP A 1 99 ? -4.121 13.975 7.599 1.00 45.59 99 ASP A N 1
ATOM 782 C CA . ASP A 1 99 ? -4.673 13.191 8.693 1.00 45.59 99 ASP A CA 1
ATOM 783 C C . ASP A 1 99 ? -4.233 13.798 10.030 1.00 45.59 99 ASP A C 1
ATOM 785 O O . ASP A 1 99 ? -3.188 13.467 10.597 1.00 45.59 99 ASP A O 1
ATOM 789 N N . SER A 1 100 ? -5.055 14.694 10.582 1.00 38.16 100 SER A N 1
ATOM 790 C CA . SER A 1 100 ? -5.098 14.848 12.033 1.00 38.16 100 SER A CA 1
ATOM 791 C C . SER A 1 100 ? -5.516 13.486 12.596 1.00 38.16 100 SER A C 1
ATOM 793 O O . SER A 1 100 ? -6.702 13.174 12.562 1.00 38.16 100 SER A O 1
ATOM 795 N N . TRP A 1 101 ? -4.527 12.703 13.053 1.00 41.22 101 TRP A N 1
ATOM 796 C CA . TRP A 1 101 ? -4.581 11.332 13.596 1.00 41.22 101 TRP A CA 1
ATOM 797 C C . TRP A 1 101 ? -4.337 10.154 12.602 1.00 41.22 101 TRP A C 1
ATOM 799 O O . TRP A 1 101 ? -5.232 9.652 11.934 1.00 41.22 101 TRP A O 1
ATOM 809 N N . ALA A 1 102 ? -3.081 9.668 12.637 1.00 38.72 102 ALA A N 1
ATOM 810 C CA . ALA A 1 102 ? -2.637 8.258 12.605 1.00 38.72 102 ALA A CA 1
ATOM 811 C C . ALA A 1 102 ? -2.641 7.417 11.301 1.00 38.72 102 ALA A C 1
ATOM 813 O O . ALA A 1 102 ? -3.037 6.253 11.324 1.00 38.72 102 ALA A O 1
ATOM 814 N N . GLY A 1 103 ? -2.038 7.918 10.216 1.00 41.81 103 GLY A N 1
ATOM 815 C CA . GLY A 1 103 ? -1.487 7.073 9.138 1.00 41.81 103 GLY A CA 1
ATOM 816 C C . GLY A 1 103 ? 0.051 7.090 9.121 1.00 41.81 103 GLY A C 1
ATOM 817 O O . GLY A 1 103 ? 0.654 8.002 8.558 1.00 41.81 103 GLY A O 1
ATOM 818 N N . LEU A 1 104 ? 0.718 6.114 9.745 1.00 46.94 104 LEU A N 1
ATOM 819 C CA . LEU A 1 104 ? 2.185 5.979 9.774 1.00 46.94 104 LEU A CA 1
ATOM 820 C C . LEU A 1 104 ? 2.672 5.181 8.556 1.00 46.94 104 LEU A C 1
ATOM 822 O O . LEU A 1 104 ? 2.429 4.000 8.486 1.00 46.94 104 LEU A O 1
ATOM 826 N N . THR A 1 105 ? 3.428 5.716 7.602 1.00 45.81 105 THR A N 1
ATOM 827 C CA . THR A 1 105 ? 4.132 4.829 6.642 1.00 45.81 105 THR A CA 1
ATOM 828 C C . THR A 1 105 ? 5.541 4.564 7.179 1.00 45.81 105 THR A C 1
ATOM 830 O O . THR A 1 105 ? 6.265 5.521 7.455 1.00 45.81 105 THR A O 1
ATOM 833 N N . ALA A 1 106 ? 5.922 3.300 7.396 1.00 38.62 106 ALA A N 1
ATOM 834 C CA . ALA A 1 106 ? 7.238 2.915 7.916 1.00 38.62 106 ALA A CA 1
ATOM 835 C C . ALA A 1 106 ? 7.918 1.883 7.000 1.00 38.62 106 ALA A C 1
ATOM 837 O O . ALA A 1 106 ? 7.591 0.706 6.997 1.00 38.62 106 ALA A O 1
ATOM 838 N N . THR A 1 107 ? 8.897 2.312 6.217 1.00 40.44 107 THR A N 1
ATOM 839 C CA . THR A 1 107 ? 9.744 1.420 5.408 1.00 40.44 107 THR A CA 1
ATOM 840 C C . THR A 1 107 ? 10.721 0.674 6.336 1.00 40.44 107 THR A C 1
ATOM 842 O O . THR A 1 107 ? 11.396 1.316 7.140 1.00 40.44 107 THR A O 1
ATOM 845 N N . ILE A 1 108 ? 10.782 -0.667 6.291 1.00 32.28 108 ILE A N 1
ATOM 846 C CA . ILE A 1 108 ? 11.687 -1.478 7.141 1.00 32.28 108 ILE A CA 1
ATOM 847 C C . ILE A 1 108 ? 13.009 -1.726 6.400 1.00 32.28 108 ILE A C 1
ATOM 849 O O . ILE A 1 108 ? 13.011 -2.254 5.293 1.00 32.28 108 ILE A O 1
ATOM 853 N N . ARG A 1 109 ? 14.135 -1.394 7.044 1.00 38.16 109 ARG A N 1
ATOM 854 C CA . ARG A 1 109 ? 15.506 -1.683 6.592 1.00 38.16 109 ARG A CA 1
ATOM 855 C C . ARG A 1 109 ? 15.957 -3.057 7.100 1.00 38.16 109 ARG A C 1
ATOM 857 O O . ARG A 1 109 ? 15.975 -3.267 8.310 1.00 38.16 109 ARG A O 1
ATOM 864 N N . VAL A 1 110 ? 16.399 -3.944 6.210 1.00 28.83 110 VAL A N 1
ATOM 865 C CA . VAL A 1 110 ? 17.316 -5.042 6.562 1.00 28.83 110 VAL A CA 1
ATOM 866 C C . VAL A 1 110 ? 18.723 -4.527 6.263 1.00 28.83 110 VAL A C 1
ATOM 868 O O . VAL A 1 110 ? 19.037 -4.222 5.118 1.00 28.83 110 VAL A O 1
ATOM 871 N N . MET A 1 111 ? 19.544 -4.320 7.295 1.00 29.67 111 MET A N 1
ATOM 872 C CA . MET A 1 111 ? 20.989 -4.177 7.103 1.00 29.67 111 MET A CA 1
ATOM 873 C C . MET A 1 111 ? 21.534 -5.587 6.878 1.00 29.67 111 MET A C 1
ATOM 875 O O . MET A 1 111 ? 21.537 -6.383 7.814 1.00 29.67 111 MET A O 1
ATOM 879 N N . GLU A 1 112 ? 21.965 -5.910 5.662 1.00 35.62 112 GLU A N 1
ATOM 880 C CA . GLU A 1 112 ? 22.927 -6.996 5.490 1.00 35.62 112 GLU A CA 1
ATOM 881 C C . GLU A 1 112 ? 24.287 -6.451 5.941 1.00 35.62 112 GLU A C 1
ATOM 883 O O . GLU A 1 112 ? 24.861 -5.565 5.310 1.00 35.62 112 GLU A O 1
ATOM 888 N N . ASP A 1 113 ? 24.746 -6.907 7.108 1.00 39.34 113 ASP A N 1
ATOM 889 C CA . ASP A 1 113 ? 26.098 -6.655 7.606 1.00 39.34 113 ASP A CA 1
ATOM 890 C C . ASP A 1 113 ? 27.089 -7.458 6.751 1.00 39.34 113 ASP A C 1
ATOM 892 O O . ASP A 1 113 ? 27.424 -8.603 7.051 1.00 39.34 113 ASP A O 1
ATOM 896 N N . GLY A 1 114 ? 27.499 -6.876 5.625 1.00 34.09 114 GLY A N 1
ATOM 897 C CA . GLY A 1 114 ? 28.625 -7.347 4.831 1.00 34.09 114 GLY A CA 1
ATOM 898 C C . GLY A 1 114 ? 29.922 -6.753 5.368 1.00 34.09 114 GLY A C 1
ATOM 899 O O . GLY A 1 114 ? 30.361 -5.702 4.904 1.00 34.09 114 GLY A O 1
ATOM 900 N N . ARG A 1 115 ? 30.547 -7.419 6.345 1.00 40.31 115 ARG A N 1
ATOM 901 C CA . ARG A 1 115 ? 31.981 -7.243 6.612 1.00 40.31 115 ARG A CA 1
ATOM 902 C C . ARG A 1 115 ? 32.772 -7.667 5.378 1.00 40.31 115 ARG A C 1
ATOM 904 O O . ARG A 1 115 ? 32.800 -8.853 5.076 1.00 40.31 115 ARG A O 1
ATOM 911 N N . GLU A 1 116 ? 33.529 -6.743 4.802 1.00 34.53 116 GLU A N 1
ATOM 912 C CA . GLU A 1 116 ? 34.798 -7.053 4.138 1.00 34.53 116 GLU A CA 1
ATOM 913 C C . GLU A 1 116 ? 35.850 -6.039 4.610 1.00 34.53 116 GLU A C 1
ATOM 915 O O . GLU A 1 116 ? 36.037 -4.967 4.040 1.00 34.53 116 GLU A O 1
ATOM 920 N N . GLU A 1 117 ? 36.525 -6.369 5.717 1.00 42.16 117 GLU A N 1
ATOM 921 C CA . GLU A 1 117 ? 37.907 -5.931 5.908 1.00 42.16 117 GLU A CA 1
ATOM 922 C C . GLU A 1 117 ? 38.789 -6.872 5.084 1.00 42.16 117 GLU A C 1
ATOM 924 O O . GLU A 1 117 ? 39.051 -7.994 5.510 1.00 42.16 117 GLU A O 1
ATOM 929 N N . GLU A 1 118 ? 39.294 -6.419 3.937 1.00 33.78 118 GLU A N 1
ATOM 930 C CA . GLU A 1 118 ? 40.501 -7.009 3.363 1.00 33.78 118 GLU A CA 1
ATOM 931 C C . GLU A 1 118 ? 41.356 -5.965 2.630 1.00 33.78 118 GLU A C 1
ATOM 933 O O . GLU A 1 118 ? 41.005 -5.431 1.584 1.00 33.78 118 GLU A O 1
ATOM 938 N N . GLY A 1 119 ? 42.531 -5.705 3.210 1.00 37.59 119 GLY A N 1
ATOM 939 C CA . GLY A 1 119 ? 43.776 -5.654 2.450 1.00 37.59 119 GLY A CA 1
ATOM 940 C C . GLY A 1 119 ? 44.086 -4.398 1.635 1.00 37.59 119 GLY A C 1
ATOM 941 O O . GLY A 1 119 ? 43.913 -4.370 0.421 1.00 37.59 119 GLY A O 1
ATOM 942 N N . ARG A 1 120 ? 44.804 -3.446 2.246 1.00 33.88 120 ARG A N 1
ATOM 943 C CA . ARG A 1 120 ? 45.823 -2.690 1.500 1.00 33.88 120 ARG A CA 1
ATOM 944 C C . ARG A 1 120 ? 47.083 -2.448 2.332 1.00 33.88 120 ARG A C 1
ATOM 946 O O . ARG A 1 120 ? 47.301 -1.380 2.893 1.00 33.88 120 ARG A O 1
ATOM 953 N N . ARG A 1 121 ? 47.930 -3.482 2.385 1.00 37.94 121 ARG A N 1
ATOM 954 C CA . ARG A 1 121 ? 49.390 -3.310 2.413 1.00 37.94 121 ARG A CA 1
ATOM 955 C C . ARG A 1 121 ? 49.846 -3.137 0.964 1.00 37.94 121 ARG A C 1
ATOM 957 O O . ARG A 1 121 ? 49.439 -3.927 0.116 1.00 37.94 121 ARG A O 1
ATOM 964 N N . GLY A 1 122 ? 50.663 -2.121 0.706 1.00 38.25 122 GLY A N 1
ATOM 965 C CA . GLY A 1 122 ? 51.210 -1.781 -0.608 1.00 38.25 122 GLY A CA 1
ATOM 966 C C . GLY A 1 122 ? 51.430 -0.289 -0.725 1.00 38.25 122 GLY A C 1
ATOM 967 O O . GLY A 1 122 ? 50.485 0.398 -1.191 1.00 38.25 122 GLY A O 1
#

InterPro domains:
  IPR004843 Calcineurin-like, phosphoesterase domain [PF00149] (27-90)
  IPR029052 Metallo-dependent phosphatase-like [G3DSA:3.60.21.10] (1-110)
  IPR029052 Metallo-dependent phosphatase-like [SSF56300] (1-92)
  IPR051558 Metallophosphoesterase Purple Acid Phosphatase [PTHR10161] (1-96)

Secondary structure (DSSP, 8-state):
-B-HHHHH---BTTTTBPP---S-HHHHHHHHHHHHHHHHH---S--EEEBSS-SS-SSTT---HHHHHHTHHHHHHTT-SEEE--SSSS--EEE-TT-SS--EEEPPP-------------

Organism: NCBI:txid230148